Protein AF-A0A537Q2E9-F1 (afdb_monomer_lite)

Sequence (54 aa):
MLATTRKAVALFRVWRERLRVRRLLAAMTQRELQDIGRCWSEIADEINKPFWLK

Radius of gyration: 14.43 Å; chains: 1; bounding box: 31×20×40 Å

Foldseek 3Di:
DVVVVVVVVVVVVVLVVLVVVLVVVVPDDQVRQVVVPHGPVVSVVSNPPDSPHD

pLDDT: mean 85.38, std 9.08, range [57.97, 93.94]

Structure (mmCIF, N/CA/C/O backbone):
data_AF-A0A537Q2E9-F1
#
_entry.id   AF-A0A537Q2E9-F1
#
loop_
_atom_site.group_PDB
_atom_site.id
_atom_site.type_symbol
_atom_site.label_atom_id
_atom_site.label_alt_id
_atom_site.label_comp_id
_atom_site.label_asym_id
_atom_site.label_entity_id
_atom_site.label_seq_id
_atom_site.pdbx_PDB_ins_code
_atom_site.Cartn_x
_atom_site.Cartn_y
_atom_site.Cartn_z
_atom_site.occupancy
_atom_site.B_iso_or_equiv
_atom_site.auth_seq_id
_atom_site.auth_comp_id
_atom_site.auth_asym_id
_atom_site.auth_atom_id
_atom_site.pdbx_PDB_model_num
ATOM 1 N N . MET A 1 1 ? 16.379 -5.234 -25.417 1.00 57.97 1 MET A N 1
ATOM 2 C CA . MET A 1 1 ? 15.864 -6.151 -24.369 1.00 57.97 1 MET A CA 1
ATOM 3 C C . MET A 1 1 ? 16.145 -5.675 -22.933 1.00 57.97 1 MET A C 1
ATOM 5 O O . MET A 1 1 ? 15.211 -5.669 -22.147 1.00 57.97 1 MET A O 1
ATOM 9 N N . LEU A 1 2 ? 17.346 -5.184 -22.579 1.00 62.06 2 LEU A N 1
ATOM 10 C CA . LEU A 1 2 ? 17.681 -4.721 -21.206 1.00 62.06 2 LEU A CA 1
ATOM 11 C C . LEU A 1 2 ? 16.815 -3.564 -20.652 1.00 62.06 2 LEU A C 1
ATOM 13 O O . LEU A 1 2 ? 16.554 -3.493 -19.449 1.00 62.06 2 LEU A O 1
ATOM 17 N N . ALA A 1 3 ? 16.350 -2.654 -21.514 1.00 63.56 3 ALA A N 1
ATOM 18 C CA . ALA A 1 3 ? 15.506 -1.527 -21.103 1.00 63.56 3 ALA A CA 1
ATOM 19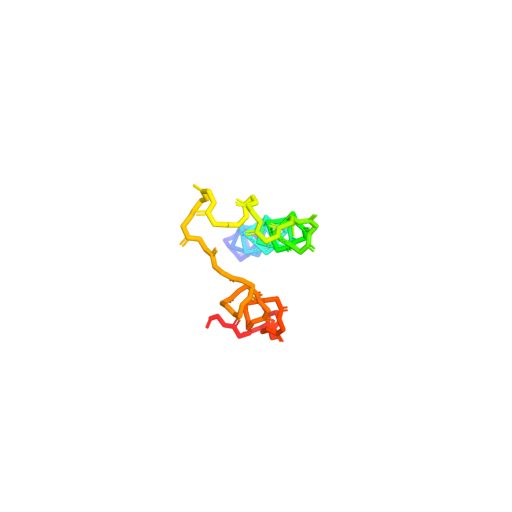 C C . ALA A 1 3 ? 14.131 -1.977 -20.570 1.00 63.56 3 ALA A C 1
ATOM 21 O O . ALA A 1 3 ? 13.597 -1.373 -19.638 1.00 63.56 3 ALA A O 1
ATOM 22 N N . THR A 1 4 ? 13.579 -3.062 -21.121 1.00 77.31 4 THR A N 1
ATOM 23 C CA . THR A 1 4 ? 12.299 -3.643 -20.695 1.00 77.31 4 THR A CA 1
ATOM 24 C C . THR A 1 4 ? 12.425 -4.259 -19.304 1.00 77.31 4 THR A C 1
ATOM 26 O O . THR A 1 4 ? 11.583 -4.013 -18.444 1.00 77.31 4 THR A O 1
ATOM 29 N N . THR A 1 5 ? 13.532 -4.959 -19.038 1.00 84.56 5 THR A N 1
ATOM 30 C CA . THR A 1 5 ? 13.820 -5.566 -17.732 1.00 84.56 5 THR A CA 1
ATOM 31 C C . THR A 1 5 ? 13.944 -4.511 -16.633 1.00 84.56 5 THR A C 1
ATOM 33 O O . THR A 1 5 ? 13.363 -4.664 -15.562 1.00 84.56 5 THR A O 1
ATOM 36 N N . ARG A 1 6 ? 14.628 -3.388 -16.899 1.00 85.81 6 ARG A N 1
ATOM 37 C CA . ARG A 1 6 ? 14.764 -2.292 -15.921 1.00 85.81 6 ARG A CA 1
ATOM 38 C C . ARG A 1 6 ? 13.416 -1.650 -15.583 1.00 85.81 6 ARG A C 1
ATOM 40 O O . ARG A 1 6 ? 13.151 -1.382 -14.413 1.00 85.81 6 ARG A O 1
ATOM 47 N N . LYS A 1 7 ? 12.557 -1.437 -16.587 1.00 86.50 7 LYS A N 1
ATOM 48 C CA . LYS A 1 7 ? 11.197 -0.910 -16.387 1.00 86.50 7 LYS A CA 1
ATOM 49 C C . LYS A 1 7 ? 10.330 -1.878 -15.582 1.00 86.50 7 LYS A C 1
ATOM 51 O O . LYS A 1 7 ? 9.663 -1.443 -14.649 1.00 86.50 7 LYS A O 1
ATOM 56 N N . ALA A 1 8 ? 10.391 -3.174 -15.887 1.00 88.06 8 ALA A N 1
ATOM 57 C CA . ALA A 1 8 ? 9.659 -4.200 -15.148 1.00 88.06 8 ALA A CA 1
ATOM 58 C C . ALA A 1 8 ? 10.095 -4.270 -13.673 1.00 88.06 8 ALA A C 1
ATOM 60 O O . ALA A 1 8 ? 9.252 -4.274 -12.780 1.00 88.06 8 ALA A O 1
ATOM 61 N N . VAL A 1 9 ? 11.405 -4.230 -13.400 1.00 91.50 9 VAL A N 1
ATOM 62 C CA . VAL A 1 9 ? 11.938 -4.212 -12.026 1.00 91.50 9 VAL A CA 1
ATOM 63 C C . VAL A 1 9 ? 11.525 -2.944 -11.277 1.00 91.50 9 VAL A C 1
ATOM 65 O O . VAL A 1 9 ? 11.140 -3.023 -10.112 1.00 91.50 9 VAL A O 1
ATOM 68 N N . ALA A 1 10 ? 11.576 -1.777 -11.925 1.00 89.88 10 ALA A N 1
ATOM 69 C CA . ALA A 1 10 ? 11.134 -0.524 -11.316 1.00 89.88 10 ALA A CA 1
ATOM 70 C C . ALA A 1 10 ? 9.635 -0.559 -10.977 1.00 89.88 10 ALA A C 1
ATOM 72 O O . ALA A 1 10 ? 9.251 -0.203 -9.864 1.00 89.88 10 ALA A O 1
ATOM 73 N N . LEU A 1 11 ? 8.801 -1.057 -11.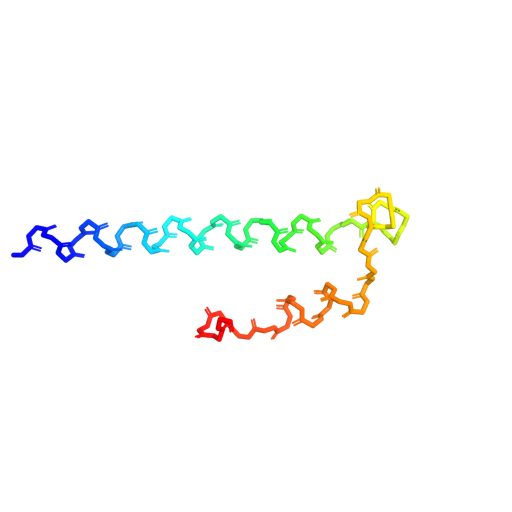896 1.00 88.94 11 LEU A N 1
ATOM 74 C CA . LEU A 1 11 ? 7.365 -1.216 -11.675 1.00 88.94 11 LEU A CA 1
ATOM 75 C C . LEU A 1 11 ? 7.082 -2.176 -10.513 1.00 88.94 11 LEU A C 1
ATOM 77 O O . LEU A 1 11 ? 6.294 -1.851 -9.628 1.00 88.94 11 LEU A O 1
ATOM 81 N N . PHE A 1 12 ? 7.774 -3.316 -10.472 1.00 89.75 12 PHE A N 1
ATOM 82 C CA . PHE A 1 12 ? 7.637 -4.286 -9.390 1.00 89.75 12 PHE A CA 1
ATOM 83 C C . PHE A 1 12 ? 8.058 -3.709 -8.032 1.00 89.75 12 PHE A C 1
ATOM 85 O O . PHE A 1 12 ? 7.383 -3.934 -7.029 1.00 89.75 12 PHE A O 1
ATOM 92 N N . ARG A 1 13 ? 9.138 -2.916 -7.985 1.00 91.62 13 ARG A N 1
ATOM 93 C CA . ARG A 1 13 ? 9.561 -2.217 -6.759 1.00 91.62 13 ARG A CA 1
ATOM 94 C C . ARG A 1 13 ? 8.498 -1.239 -6.269 1.00 91.62 13 ARG A C 1
ATOM 96 O O . ARG A 1 13 ? 8.153 -1.279 -5.093 1.00 91.62 13 ARG A O 1
ATOM 103 N N . VAL A 1 14 ? 7.952 -0.411 -7.162 1.00 91.00 14 VAL A N 1
ATOM 104 C CA . VAL A 1 14 ? 6.869 0.527 -6.822 1.00 91.00 14 VAL A CA 1
ATOM 105 C C . VAL A 1 14 ? 5.639 -0.224 -6.317 1.00 91.00 14 VAL A C 1
ATOM 107 O O . VAL A 1 14 ? 5.037 0.176 -5.324 1.00 91.00 14 VAL A O 1
ATOM 110 N N . TRP A 1 15 ? 5.281 -1.330 -6.965 1.00 87.56 15 TRP A N 1
ATOM 111 C CA . TRP A 1 15 ? 4.154 -2.160 -6.553 1.00 87.56 15 TRP A CA 1
ATOM 112 C C . TRP A 1 15 ? 4.356 -2.765 -5.159 1.00 87.56 15 TRP A C 1
ATOM 114 O O . TRP A 1 15 ? 3.476 -2.657 -4.305 1.00 87.56 15 TRP A O 1
ATOM 124 N N . ARG A 1 16 ? 5.541 -3.331 -4.896 1.00 91.00 16 ARG A N 1
ATOM 125 C CA . ARG A 1 16 ? 5.898 -3.887 -3.586 1.00 91.00 16 ARG A CA 1
ATOM 126 C C . ARG A 1 16 ? 5.835 -2.827 -2.486 1.00 91.00 16 ARG A C 1
ATOM 128 O O . ARG A 1 16 ? 5.324 -3.116 -1.406 1.00 91.00 16 ARG A O 1
ATOM 135 N N . GLU A 1 17 ? 6.322 -1.619 -2.760 1.00 91.88 17 GLU A N 1
ATOM 136 C CA . GLU A 1 17 ? 6.289 -0.521 -1.791 1.00 91.88 17 GLU A CA 1
ATOM 137 C C . GLU A 1 17 ? 4.853 -0.083 -1.490 1.00 91.88 17 GLU A C 1
ATOM 139 O O . GLU A 1 17 ? 4.455 -0.002 -0.331 1.00 91.88 17 GLU A O 1
ATOM 144 N N . ARG A 1 18 ? 4.022 0.088 -2.524 1.00 89.81 18 ARG A N 1
ATOM 145 C CA . ARG A 1 18 ? 2.602 0.435 -2.355 1.00 89.81 18 ARG A CA 1
ATOM 146 C C . ARG A 1 18 ? 1.839 -0.614 -1.557 1.00 89.81 18 ARG A C 1
ATOM 148 O O . ARG A 1 18 ? 1.053 -0.256 -0.685 1.00 89.81 18 ARG A O 1
ATOM 155 N N . LEU A 1 19 ? 2.083 -1.900 -1.814 1.00 88.75 19 LEU A N 1
ATOM 156 C CA . LEU A 1 19 ? 1.481 -2.976 -1.027 1.00 88.75 19 LEU A CA 1
ATOM 157 C C . LEU A 1 19 ? 1.902 -2.927 0.440 1.00 88.75 19 LEU A C 1
ATOM 159 O O . LEU A 1 19 ? 1.071 -3.144 1.320 1.00 88.75 19 LEU A O 1
ATOM 163 N N . ARG A 1 20 ? 3.179 -2.641 0.715 1.00 91.38 20 ARG A N 1
ATOM 164 C CA . ARG A 1 20 ? 3.669 -2.487 2.086 1.00 91.38 20 ARG A CA 1
ATOM 165 C C . ARG A 1 20 ? 2.964 -1.329 2.789 1.00 91.38 20 ARG A C 1
ATOM 167 O O . ARG A 1 20 ? 2.464 -1.524 3.890 1.00 91.38 20 ARG A O 1
ATOM 174 N N . VAL A 1 21 ? 2.875 -0.170 2.139 1.00 90.50 21 VAL A N 1
ATOM 175 C CA . VAL A 1 21 ? 2.193 1.013 2.681 1.00 90.50 21 VAL A CA 1
ATOM 176 C C . VAL A 1 21 ? 0.717 0.723 2.950 1.00 90.50 21 VAL A C 1
ATOM 178 O O . VAL A 1 21 ? 0.246 0.987 4.049 1.00 90.50 21 VAL A O 1
ATOM 181 N N . ARG A 1 22 ? -0.003 0.096 2.009 1.00 89.31 22 ARG A N 1
ATOM 182 C CA . ARG A 1 22 ? -1.414 -0.285 2.210 1.00 89.31 22 ARG A CA 1
ATOM 183 C C . ARG A 1 22 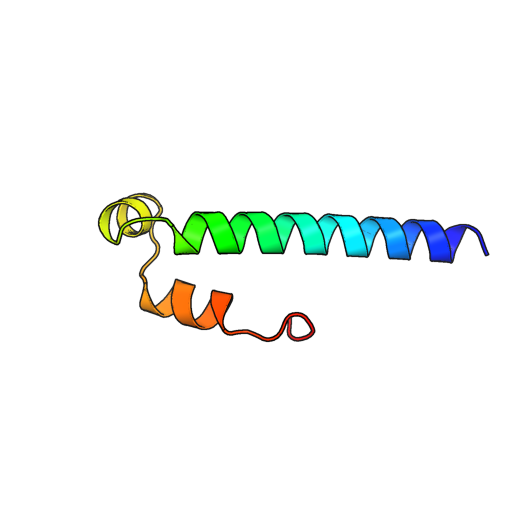? -1.603 -1.219 3.406 1.00 89.31 22 ARG A C 1
ATOM 185 O O . ARG A 1 22 ? -2.552 -1.042 4.156 1.00 89.31 22 ARG A O 1
ATOM 192 N N . ARG A 1 23 ? -0.693 -2.177 3.619 1.00 90.00 23 ARG A N 1
ATOM 193 C CA . ARG A 1 23 ? -0.730 -3.064 4.797 1.00 90.00 23 ARG A CA 1
ATOM 194 C C . ARG A 1 23 ? -0.482 -2.320 6.106 1.00 90.00 23 ARG A C 1
ATOM 196 O O . ARG A 1 23 ? -1.130 -2.636 7.092 1.00 90.00 23 ARG A O 1
ATOM 203 N N . LEU A 1 24 ? 0.439 -1.355 6.112 1.00 92.00 24 LEU A N 1
ATOM 204 C CA . LEU A 1 24 ? 0.694 -0.520 7.289 1.00 92.00 24 LEU A CA 1
ATOM 205 C C . LEU A 1 24 ? -0.531 0.332 7.625 1.00 92.00 24 LEU A C 1
ATOM 207 O O . LEU A 1 24 ? -0.979 0.320 8.762 1.00 92.00 24 LEU A O 1
ATOM 211 N N . LEU A 1 25 ? -1.119 0.985 6.621 1.00 90.88 25 LEU A N 1
ATOM 212 C CA . LEU A 1 25 ? -2.336 1.780 6.784 1.00 90.88 25 LEU A CA 1
ATOM 213 C C . LEU A 1 25 ? -3.524 0.931 7.255 1.00 90.88 25 LEU A C 1
ATOM 215 O O . LEU A 1 25 ? -4.284 1.374 8.104 1.00 90.88 25 LEU A O 1
ATOM 219 N N . ALA A 1 26 ? -3.655 -0.302 6.756 1.00 89.19 26 ALA A N 1
ATOM 220 C CA . ALA A 1 26 ? -4.699 -1.230 7.190 1.00 89.19 26 ALA A CA 1
ATOM 221 C C . ALA A 1 26 ? -4.559 -1.670 8.657 1.00 89.19 26 ALA A C 1
ATOM 223 O O . ALA A 1 26 ? -5.545 -2.060 9.275 1.00 89.19 26 ALA A O 1
ATOM 224 N N . ALA A 1 27 ? -3.335 -1.652 9.190 1.00 92.00 27 ALA A N 1
ATOM 225 C CA . ALA A 1 27 ? -3.043 -2.016 10.572 1.00 92.00 27 ALA A CA 1
ATOM 226 C C . ALA A 1 27 ? -3.142 -0.827 11.544 1.00 92.00 27 ALA A C 1
ATOM 228 O O . ALA A 1 27 ? -3.125 -1.046 12.753 1.00 92.00 27 ALA A O 1
ATOM 229 N N . MET A 1 28 ? -3.234 0.409 11.038 1.00 92.88 28 MET A N 1
ATOM 230 C CA . MET A 1 28 ? -3.355 1.610 11.863 1.00 92.88 28 MET A CA 1
ATOM 231 C C . MET A 1 28 ? -4.758 1.746 12.459 1.00 92.88 28 MET A C 1
ATOM 233 O O . MET A 1 28 ? -5.783 1.463 11.833 1.00 92.88 28 MET A O 1
ATOM 237 N N . THR A 1 29 ? -4.800 2.243 13.688 1.00 91.00 29 THR A N 1
ATOM 238 C CA . THR A 1 29 ? -6.025 2.673 14.353 1.00 91.00 29 THR A CA 1
ATOM 239 C C . THR A 1 29 ? -6.561 3.962 13.729 1.00 91.00 29 THR A C 1
ATOM 241 O O . THR A 1 29 ? -5.832 4.741 13.116 1.00 91.00 29 THR A O 1
ATOM 244 N N . GLN A 1 30 ? -7.849 4.243 13.940 1.00 89.25 30 GLN A N 1
ATOM 245 C CA . GLN A 1 30 ? -8.469 5.482 13.456 1.00 89.25 30 GLN A CA 1
ATOM 246 C C . GLN A 1 30 ? -7.749 6.742 13.964 1.00 89.25 30 GLN A C 1
ATOM 248 O O . GLN A 1 30 ? -7.663 7.727 13.239 1.00 89.25 30 GLN A O 1
ATOM 253 N N . ARG A 1 31 ? -7.217 6.711 15.192 1.00 90.94 31 ARG A N 1
ATOM 254 C CA . ARG A 1 31 ? -6.477 7.836 15.771 1.00 90.94 31 ARG A CA 1
ATOM 255 C C . ARG A 1 31 ? -5.148 8.063 15.055 1.00 90.94 31 ARG A C 1
ATOM 257 O O . ARG A 1 31 ? -4.871 9.181 14.651 1.00 90.94 31 ARG A O 1
ATOM 264 N N . GLU A 1 32 ? -4.379 7.000 14.832 1.00 93.81 32 GLU A N 1
ATOM 265 C CA . GLU A 1 32 ? -3.112 7.085 14.096 1.00 93.81 32 GLU A CA 1
ATOM 266 C C . GLU A 1 32 ? -3.319 7.573 12.656 1.00 93.81 32 GLU A C 1
ATOM 268 O O . GLU A 1 32 ? -2.504 8.332 12.138 1.00 93.81 32 GLU A O 1
ATOM 273 N N . LEU A 1 33 ? -4.429 7.180 12.019 1.00 92.31 33 LEU A N 1
ATOM 274 C CA . LEU A 1 33 ? -4.819 7.712 10.713 1.00 92.31 33 LEU A CA 1
ATOM 275 C C . LEU A 1 33 ? -5.147 9.211 10.788 1.00 92.31 33 LEU A C 1
ATOM 277 O O . LEU A 1 33 ? -4.680 9.978 9.947 1.00 92.31 33 LEU A O 1
ATOM 281 N N . GLN A 1 34 ? -5.895 9.649 11.803 1.00 91.75 34 GLN A N 1
ATOM 282 C CA . GLN A 1 34 ? -6.221 11.066 12.002 1.00 91.75 34 GLN A CA 1
ATOM 283 C C . GLN A 1 34 ? -4.979 11.921 12.273 1.00 91.75 34 GLN A C 1
ATOM 285 O O . GLN A 1 34 ? -4.894 13.032 11.753 1.00 91.75 34 GLN A O 1
ATOM 290 N N . ASP A 1 35 ? -4.000 11.394 13.010 1.00 93.94 35 ASP A N 1
ATOM 291 C CA . ASP A 1 35 ? -2.743 12.086 13.310 1.00 93.94 35 ASP A CA 1
ATOM 292 C C . ASP A 1 35 ? -1.930 12.387 12.033 1.00 93.94 35 ASP A C 1
ATOM 294 O O . ASP A 1 35 ? -1.236 13.400 11.960 1.00 93.94 35 ASP A O 1
ATOM 298 N N . ILE A 1 36 ? -2.058 11.554 10.990 1.00 92.25 36 ILE A N 1
ATOM 299 C CA . ILE A 1 36 ? -1.464 11.791 9.659 1.00 92.25 36 ILE A CA 1
ATOM 300 C C . ILE A 1 36 ? -2.430 12.475 8.673 1.00 92.25 36 ILE A C 1
ATOM 302 O O . ILE A 1 36 ? -2.140 12.554 7.476 1.00 92.25 36 ILE A O 1
ATOM 306 N N . GLY A 1 37 ? -3.579 12.959 9.156 1.00 91.56 37 GLY A N 1
ATOM 307 C CA . GLY A 1 37 ? -4.582 13.666 8.357 1.00 91.56 37 GLY A CA 1
ATOM 308 C C . GLY A 1 37 ? -5.375 12.772 7.401 1.00 91.56 37 GLY A C 1
ATOM 309 O O . GLY A 1 37 ? -5.788 13.236 6.341 1.00 91.56 37 GLY A O 1
ATOM 310 N N . ARG A 1 38 ? -5.558 11.490 7.733 1.00 89.31 38 ARG A N 1
ATOM 311 C CA . ARG A 1 38 ? -6.326 10.511 6.950 1.00 89.31 38 ARG A CA 1
ATOM 312 C C . ARG A 1 38 ? -7.513 9.976 7.739 1.00 89.31 38 ARG A C 1
ATOM 314 O O . ARG A 1 38 ? -7.511 9.949 8.966 1.00 89.31 38 ARG A O 1
ATOM 321 N N . CYS A 1 39 ? -8.525 9.494 7.028 1.00 87.94 39 CYS A N 1
ATOM 322 C CA . CYS A 1 39 ? -9.661 8.806 7.635 1.00 87.94 39 CYS A CA 1
ATOM 323 C C . CYS A 1 39 ? -9.819 7.384 7.081 1.00 87.94 39 CYS A C 1
ATOM 325 O O . CYS A 1 39 ? -9.411 7.091 5.956 1.00 87.94 39 CYS A O 1
ATOM 327 N N . TRP A 1 40 ? -10.437 6.489 7.861 1.00 86.00 40 TRP A N 1
ATOM 328 C CA . TRP A 1 40 ? -10.659 5.108 7.420 1.00 86.00 40 TRP A CA 1
ATOM 329 C C . TRP A 1 40 ? -11.437 5.009 6.104 1.00 86.00 40 TRP A C 1
ATOM 331 O O . TRP A 1 40 ? -11.107 4.162 5.289 1.00 86.00 40 TRP A O 1
ATOM 341 N N . SER A 1 41 ? -12.421 5.8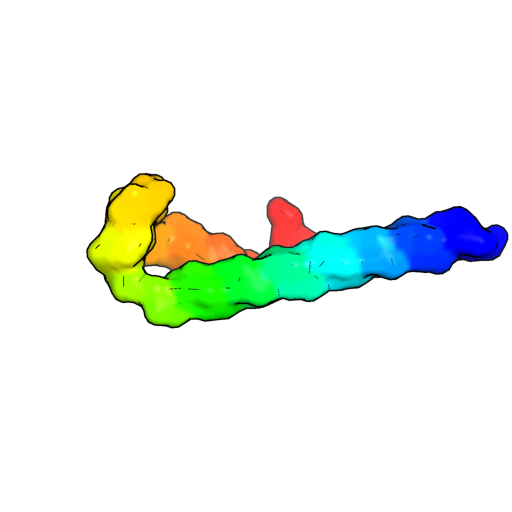68 5.829 1.00 86.00 41 SER A N 1
ATOM 342 C CA . SER A 1 41 ? -13.162 5.788 4.560 1.00 86.00 41 SER A CA 1
ATOM 343 C C . SER A 1 41 ? -12.251 5.971 3.340 1.00 86.00 41 SER A C 1
ATOM 345 O O . SER A 1 41 ? -12.319 5.178 2.407 1.00 86.00 41 SER A O 1
ATOM 347 N N . GLU A 1 42 ? -11.318 6.928 3.384 1.00 84.88 42 GLU A N 1
ATOM 348 C CA . GLU A 1 42 ? -10.324 7.121 2.316 1.00 84.88 42 GLU A CA 1
ATOM 349 C C . GLU A 1 42 ? -9.370 5.926 2.179 1.00 84.88 42 GLU A C 1
ATOM 351 O O . GLU A 1 42 ? -9.012 5.519 1.074 1.00 84.88 42 GLU A O 1
ATOM 356 N N . ILE A 1 43 ? -8.936 5.363 3.308 1.00 87.75 43 ILE A N 1
ATOM 357 C CA . ILE A 1 43 ? -7.994 4.239 3.344 1.00 87.75 43 ILE A CA 1
ATOM 358 C C . ILE A 1 43 ? -8.666 2.946 2.866 1.00 87.75 43 ILE A C 1
ATOM 360 O O . ILE A 1 43 ? -8.047 2.168 2.140 1.00 87.75 43 ILE A O 1
ATOM 364 N N . ALA A 1 44 ? -9.930 2.723 3.228 1.00 86.81 44 ALA A N 1
ATOM 365 C CA . ALA A 1 44 ? -10.717 1.576 2.795 1.00 86.81 44 ALA A CA 1
ATOM 366 C C . ALA A 1 44 ? -10.890 1.575 1.272 1.00 86.81 44 ALA A C 1
ATOM 368 O O . ALA A 1 44 ? -10.657 0.545 0.637 1.00 86.81 44 ALA A O 1
ATOM 369 N N . ASP A 1 45 ? -11.207 2.725 0.676 1.00 84.62 45 ASP A N 1
ATOM 370 C CA . ASP A 1 45 ? -11.279 2.861 -0.780 1.00 84.62 45 ASP A CA 1
ATOM 371 C C . ASP A 1 45 ? -9.919 2.570 -1.433 1.00 84.62 45 ASP A C 1
ATOM 373 O O . ASP A 1 45 ? -9.828 1.829 -2.412 1.00 84.62 45 ASP A O 1
ATOM 377 N N . GLU A 1 46 ? -8.830 3.088 -0.861 1.00 83.00 46 GLU A N 1
ATOM 378 C CA . GLU A 1 46 ? -7.466 2.897 -1.365 1.00 83.00 46 GLU A CA 1
ATOM 379 C C . GLU A 1 46 ? -6.987 1.432 -1.279 1.00 83.00 46 GLU A C 1
ATOM 381 O O . GLU A 1 46 ? -6.304 0.946 -2.187 1.00 83.00 46 GLU A O 1
ATOM 386 N N . ILE A 1 47 ? -7.340 0.712 -0.207 1.00 82.81 47 ILE A N 1
ATOM 387 C CA . ILE A 1 47 ? -7.003 -0.707 -0.005 1.00 82.81 47 ILE A CA 1
ATOM 388 C C . ILE A 1 47 ? -7.807 -1.598 -0.953 1.00 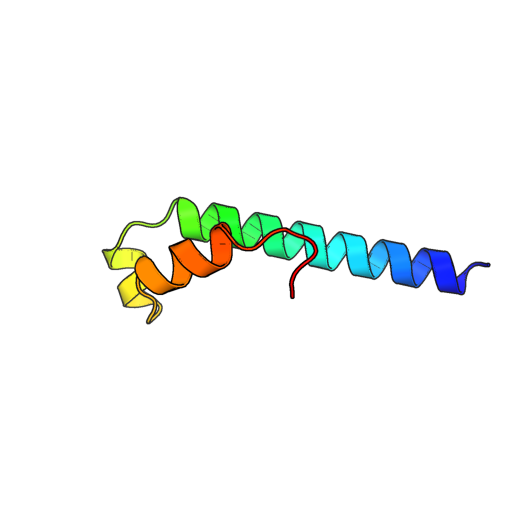82.81 47 ILE A C 1
ATOM 390 O O . ILE A 1 47 ? -7.241 -2.536 -1.519 1.00 82.81 47 ILE A O 1
ATOM 394 N N . ASN A 1 48 ? -9.092 -1.292 -1.149 1.00 82.81 48 ASN A N 1
ATOM 395 C CA . ASN A 1 48 ? -9.993 -2.085 -1.983 1.00 82.81 48 ASN A CA 1
ATOM 396 C C . ASN A 1 48 ? -9.774 -1.875 -3.489 1.00 82.81 48 ASN A C 1
ATOM 398 O O . ASN A 1 48 ? -10.231 -2.693 -4.289 1.00 82.81 48 ASN A O 1
ATOM 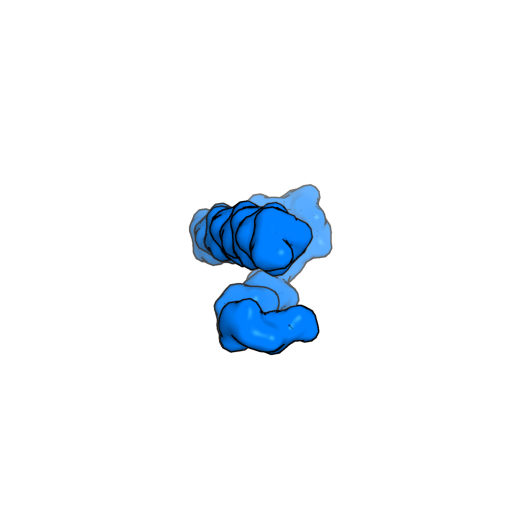402 N N . LYS A 1 49 ? -9.041 -0.829 -3.900 1.00 83.06 49 LYS A N 1
ATOM 403 C CA . LYS A 1 49 ? -8.650 -0.643 -5.303 1.00 83.06 49 LYS A CA 1
ATOM 404 C C . LYS A 1 49 ? -7.869 -1.859 -5.812 1.00 83.06 49 LYS A C 1
ATOM 406 O O . LYS A 1 49 ? -6.794 -2.163 -5.269 1.00 83.06 49 LYS A O 1
ATOM 411 N N . PRO A 1 50 ? -8.334 -2.496 -6.902 1.00 76.88 50 PRO A N 1
ATOM 412 C CA . PRO A 1 50 ? -7.593 -3.566 -7.544 1.00 76.88 50 PRO A CA 1
ATOM 413 C C . PRO A 1 50 ? -6.180 -3.120 -7.905 1.00 76.88 50 PRO A C 1
ATOM 415 O O . PRO A 1 50 ? -5.957 -1.974 -8.287 1.00 76.88 50 PRO A O 1
ATOM 418 N N . PHE A 1 51 ? -5.206 -4.026 -7.811 1.00 69.56 51 PHE A N 1
ATOM 419 C CA . PHE A 1 51 ? -3.789 -3.667 -7.950 1.00 69.56 51 PHE A CA 1
ATOM 420 C C . PHE A 1 51 ? -3.412 -3.087 -9.327 1.00 69.56 51 PHE A C 1
ATOM 422 O O . PHE A 1 51 ? -2.344 -2.489 -9.465 1.00 69.56 51 PHE A O 1
ATOM 429 N N . TRP A 1 52 ? -4.255 -3.299 -10.341 1.00 71.44 52 TRP A N 1
ATOM 430 C CA . TRP A 1 52 ? -4.089 -2.800 -11.707 1.00 71.44 52 TRP A CA 1
ATOM 431 C C . TRP A 1 52 ? -4.743 -1.433 -11.947 1.00 71.44 52 TRP A C 1
ATOM 433 O O . TRP A 1 52 ? -4.479 -0.814 -12.976 1.00 71.44 52 TRP A O 1
ATOM 443 N N . LEU A 1 53 ? -5.574 -0.955 -11.016 1.00 67.12 53 LEU A N 1
ATOM 444 C CA . LEU A 1 53 ? -6.212 0.355 -11.085 1.00 67.12 53 LEU A CA 1
ATOM 445 C C . LEU A 1 53 ? -5.365 1.358 -10.300 1.00 67.12 53 LEU A C 1
ATOM 447 O O . LEU A 1 53 ? -5.076 1.173 -9.115 1.00 67.12 53 LEU A O 1
ATOM 451 N N . LYS A 1 54 ? -4.891 2.372 -11.023 1.00 57.97 54 LYS A N 1
ATOM 452 C CA . LYS A 1 54 ? -4.045 3.436 -10.490 1.00 57.97 54 LYS A CA 1
ATOM 453 C C . LYS A 1 54 ? -4.896 4.542 -9.890 1.00 57.97 54 LYS A C 1
ATOM 455 O O . LYS A 1 54 ? -5.922 4.876 -10.516 1.00 57.97 54 LYS A O 1
#

Secondary structure (DSSP, 8-state):
-HHHHHHHHHHHHHHHHHHHHHHHHHHS-HHHHHHTT--HHHHHHHHHS-TT--